Protein AF-A0A383V8E7-F1 (afdb_monomer)

Secondary structure (DSSP, 8-state):
--HHHHHHHHHHHHHHTS----S----S------TTT-SPPBPSSTT---B--TTSPPPEEPTTTS--EESSHHHHHHHIIIIIHHHHHHHHHHHHHHTT------SSSTTHHHHHHHHHHHHHTTSS--

Foldseek 3Di:
DPVVVVVVVVVVVVVVVPPPPPDDPPPDPPVPVPPVVQFADAAQQPVGRDGDHDPQDFWDADPQLRPGTHSDPVSVVVVCVVPCVPCRVVSNVVSVVCVVPPDDPPPPPVVVVVVVVVVVVVVVVVPPPD

Solvent-accessible surface area (backbone atoms only — not comparable to full-atom values): 8266 Å² total; per-residue (Å²): 142,58,73,66,56,56,53,48,52,53,54,51,51,58,57,70,73,67,74,77,86,82,66,85,78,77,80,59,87,69,76,76,77,44,79,78,66,66,61,40,63,57,33,64,30,88,90,43,87,55,58,35,50,95,97,49,76,77,55,47,55,41,89,80,28,60,78,51,36,20,79,41,75,64,47,49,60,65,31,32,85,74,48,46,66,74,48,37,64,58,44,28,55,55,49,65,61,54,81,78,52,77,80,77,90,75,84,69,70,73,66,57,62,58,54,58,59,55,57,57,57,60,58,60,66,70,70,76,83,118

Mean predicted aligned error: 18.68 Å

Organism: Tetradesmus obliquus (NCBI:txid3088)

Sequence (130 aa):
MAATEEVLCRKQQQQQMGEDSGVARFGAAVVLESDTAARGRRCSNSTCLAVEGVGVAAFKRCGSCRQRFYCSAHCQRTDWPKGHSKECPALKAAAASVDAGGMPVASQQATTNQLEATMATAAAARMAVS

InterPro domains:
  IPR002893 Zinc finger, MYND-type [PF01753] (50-88)
  IPR002893 Zinc finger, MYND-type [PS01360] (43-88)
  IPR002893 Zinc finger, MYND-type [PS50865] (43-88)

Structure (mmCIF, N/CA/C/O backbone):
data_AF-A0A383V8E7-F1
#
_entry.id   AF-A0A383V8E7-F1
#
loop_
_atom_site.group_PDB
_atom_site.id
_atom_site.type_symbol
_atom_site.label_atom_id
_atom_site.label_alt_id
_atom_site.label_comp_id
_atom_site.label_asym_id
_atom_site.label_entity_id
_atom_site.label_seq_id
_atom_site.pdbx_PDB_ins_code
_atom_site.Cartn_x
_atom_site.Cartn_y
_atom_site.Cartn_z
_atom_site.occupancy
_atom_site.B_iso_or_equiv
_atom_site.auth_seq_id
_atom_site.auth_comp_id
_atom_site.auth_asym_id
_atom_site.auth_atom_id
_atom_site.pdbx_PDB_model_num
ATOM 1 N N . MET A 1 1 ? 16.754 -28.353 -67.973 1.00 54.81 1 MET A N 1
ATOM 2 C CA . MET A 1 1 ? 15.579 -27.729 -67.331 1.00 54.81 1 MET A CA 1
ATOM 3 C C . MET A 1 1 ? 15.273 -28.481 -66.031 1.00 54.81 1 MET A C 1
ATOM 5 O O . MET A 1 1 ? 14.241 -29.107 -65.952 1.00 54.81 1 MET A O 1
ATOM 9 N N . ALA A 1 2 ? 16.198 -28.495 -65.060 1.00 56.56 2 ALA A N 1
ATOM 10 C CA . ALA A 1 2 ? 16.089 -29.328 -63.842 1.00 56.56 2 ALA A CA 1
ATOM 11 C C . ALA A 1 2 ? 16.191 -28.506 -62.538 1.00 56.56 2 ALA A C 1
ATOM 13 O O . ALA A 1 2 ? 15.559 -28.823 -61.538 1.00 56.56 2 ALA A O 1
ATOM 14 N N . ALA A 1 3 ? 16.910 -27.377 -62.569 1.00 60.59 3 ALA A N 1
ATOM 15 C CA . ALA A 1 3 ? 17.088 -26.506 -61.404 1.00 60.59 3 ALA A CA 1
ATOM 16 C C . ALA A 1 3 ? 15.787 -25.823 -60.933 1.00 60.59 3 ALA A C 1
ATOM 18 O O . ALA A 1 3 ? 15.671 -25.434 -59.776 1.00 60.59 3 ALA A O 1
ATOM 19 N N . THR A 1 4 ? 14.794 -25.668 -61.814 1.00 68.81 4 THR A N 1
ATOM 20 C CA . THR A 1 4 ? 13.499 -25.067 -61.463 1.00 68.81 4 THR A CA 1
ATOM 21 C C . THR A 1 4 ? 12.606 -26.030 -60.690 1.00 68.81 4 THR A C 1
ATOM 23 O O . THR A 1 4 ? 11.864 -25.587 -59.818 1.00 68.81 4 THR A O 1
ATOM 26 N N . GLU A 1 5 ? 12.701 -27.332 -60.972 1.00 71.56 5 GLU A N 1
ATOM 27 C CA . GLU A 1 5 ? 11.903 -28.373 -60.316 1.00 71.56 5 GLU A CA 1
ATOM 28 C C . GLU A 1 5 ? 12.392 -28.635 -58.887 1.00 71.56 5 GLU A C 1
ATOM 30 O O . GLU A 1 5 ? 11.576 -28.718 -57.971 1.00 71.56 5 GLU A O 1
ATOM 35 N N . GLU A 1 6 ? 13.710 -28.642 -58.656 1.00 71.50 6 GLU A N 1
ATOM 36 C CA . GLU A 1 6 ? 14.275 -28.741 -57.301 1.00 71.50 6 GLU A CA 1
ATOM 37 C C . GLU A 1 6 ? 13.893 -27.538 -56.426 1.00 71.50 6 GLU A C 1
ATOM 39 O O . GLU A 1 6 ? 13.532 -27.694 -55.258 1.00 71.50 6 GLU A O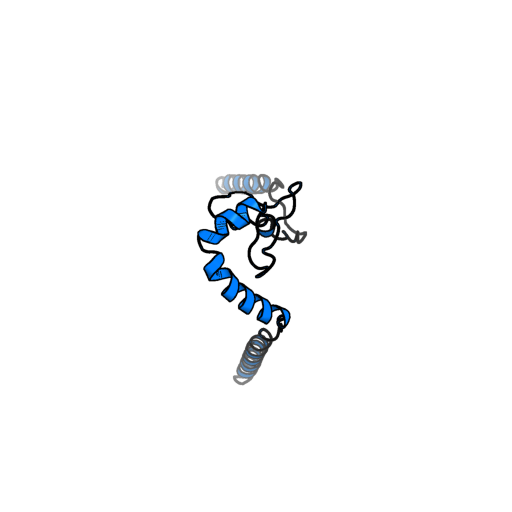 1
ATOM 44 N N . VAL A 1 7 ? 13.907 -26.328 -56.995 1.00 77.12 7 VAL A N 1
ATOM 45 C CA . VAL A 1 7 ? 13.475 -25.107 -56.296 1.00 77.12 7 VAL A CA 1
ATOM 46 C C . VAL A 1 7 ? 11.974 -25.141 -55.990 1.00 77.12 7 VAL A C 1
ATOM 48 O O . VAL A 1 7 ? 11.563 -24.674 -54.925 1.00 77.12 7 VAL A O 1
ATOM 51 N N . LEU A 1 8 ? 11.154 -25.712 -56.879 1.00 79.81 8 LEU A N 1
ATOM 52 C CA . LEU A 1 8 ? 9.718 -25.880 -56.648 1.00 79.81 8 LEU A CA 1
ATOM 53 C C . LEU A 1 8 ? 9.440 -26.903 -55.543 1.00 79.81 8 LEU A C 1
ATOM 55 O O . LEU A 1 8 ? 8.673 -26.613 -54.628 1.00 79.81 8 LEU A O 1
ATOM 59 N N . CYS A 1 9 ? 10.114 -28.054 -55.586 1.00 79.25 9 CYS A N 1
ATOM 60 C CA . CYS A 1 9 ? 9.997 -29.101 -54.573 1.00 79.25 9 CYS A C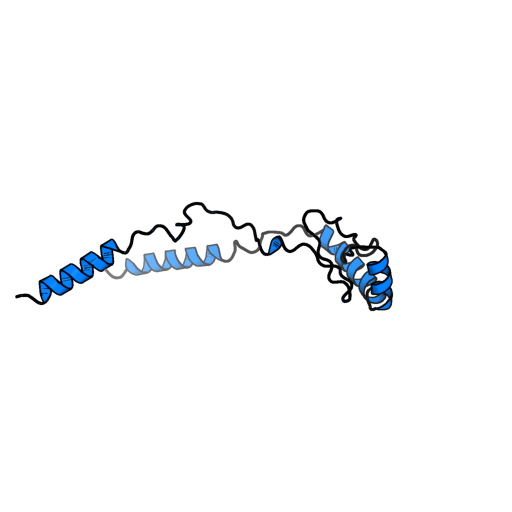A 1
ATOM 61 C C . CYS A 1 9 ? 10.397 -28.572 -53.188 1.00 79.25 9 CYS A C 1
ATOM 63 O O . CYS A 1 9 ? 9.676 -28.767 -52.211 1.00 79.25 9 CYS A O 1
ATOM 65 N N . ARG A 1 10 ? 11.481 -27.784 -53.109 1.00 77.25 10 ARG A N 1
ATOM 66 C CA . ARG A 1 10 ? 11.929 -27.147 -51.860 1.00 77.25 10 ARG A CA 1
ATOM 67 C C . ARG A 1 10 ? 10.927 -26.116 -51.334 1.00 77.25 10 ARG A C 1
ATOM 69 O O . ARG A 1 10 ? 10.673 -26.079 -50.133 1.00 77.25 10 ARG A O 1
ATOM 76 N N . LYS A 1 11 ? 10.321 -25.311 -52.217 1.00 79.00 11 LYS A N 1
ATOM 77 C CA . LYS A 1 11 ? 9.235 -24.382 -51.850 1.00 79.00 11 LYS A CA 1
ATOM 78 C C . LYS A 1 11 ? 7.989 -25.122 -51.361 1.00 79.00 11 LYS A C 1
ATOM 80 O O . LYS A 1 11 ? 7.390 -24.696 -50.379 1.00 79.00 11 LYS A O 1
ATOM 85 N N . GLN A 1 12 ? 7.622 -26.229 -52.002 1.00 80.50 12 GLN A N 1
ATOM 86 C CA . GLN A 1 12 ? 6.461 -27.031 -51.619 1.00 80.50 12 GLN A CA 1
ATOM 87 C C . GLN A 1 12 ? 6.681 -27.769 -50.291 1.00 80.50 12 GLN A C 1
ATOM 89 O O . GLN A 1 12 ? 5.792 -27.780 -49.443 1.00 80.50 12 GLN A O 1
ATOM 94 N N . GLN A 1 13 ? 7.890 -28.284 -50.051 1.00 78.75 13 GLN A N 1
ATOM 95 C CA . GLN A 1 13 ? 8.289 -28.842 -48.757 1.00 78.75 13 GLN A CA 1
ATOM 96 C C . GLN A 1 13 ? 8.231 -27.780 -47.646 1.00 78.75 13 GLN A C 1
ATOM 98 O O . GLN A 1 13 ? 7.754 -28.055 -46.549 1.00 78.75 13 GLN A O 1
ATOM 103 N N . GLN A 1 14 ? 8.656 -26.545 -47.932 1.00 74.00 14 GLN A N 1
ATOM 104 C CA . GLN A 1 14 ? 8.600 -25.437 -46.974 1.00 74.00 14 GLN A CA 1
ATOM 105 C C . GLN A 1 14 ? 7.159 -24.995 -46.652 1.00 74.00 14 GLN A C 1
ATOM 107 O O . GLN A 1 14 ? 6.903 -24.544 -45.539 1.00 74.00 14 GLN A O 1
ATOM 112 N N . GLN A 1 15 ? 6.218 -25.166 -47.588 1.00 73.31 15 GLN A N 1
ATOM 113 C CA . GLN A 1 15 ? 4.784 -24.940 -47.364 1.00 73.31 15 GLN A CA 1
ATOM 114 C C . GLN A 1 15 ? 4.131 -26.070 -46.552 1.00 73.31 15 GLN A C 1
ATOM 116 O O . GLN A 1 15 ? 3.322 -25.787 -45.677 1.00 73.31 15 GLN A O 1
ATOM 121 N N . GLN A 1 16 ? 4.517 -27.332 -46.779 1.00 69.75 16 GLN A N 1
ATOM 122 C CA . GLN A 1 16 ? 4.005 -28.479 -46.010 1.00 69.75 16 GLN A CA 1
ATOM 123 C C . GLN A 1 16 ? 4.454 -28.476 -44.541 1.00 69.75 16 GLN A C 1
ATOM 125 O O . GLN A 1 16 ? 3.754 -28.995 -43.680 1.00 69.75 16 GLN A O 1
ATOM 130 N N . MET A 1 17 ? 5.597 -27.860 -44.233 1.00 56.66 17 MET A N 1
ATOM 131 C CA . MET A 1 17 ? 6.106 -27.721 -42.860 1.00 56.66 17 MET A CA 1
ATOM 132 C C . MET A 1 17 ? 5.477 -26.537 -42.090 1.00 56.66 17 MET A C 1
ATOM 134 O O . MET A 1 17 ? 5.962 -26.182 -41.018 1.00 56.66 17 MET A O 1
ATOM 138 N N . GLY A 1 18 ? 4.432 -25.896 -42.632 1.00 60.97 18 GLY A N 1
ATOM 139 C CA . GLY A 1 18 ? 3.871 -24.630 -42.142 1.00 60.97 18 GLY A CA 1
ATOM 140 C C . GLY A 1 18 ? 2.492 -24.693 -41.475 1.00 60.97 18 GLY A C 1
ATOM 141 O O . GLY A 1 18 ? 1.850 -23.650 -41.374 1.00 60.97 18 GLY A O 1
ATOM 142 N N . GLU A 1 19 ? 2.018 -25.8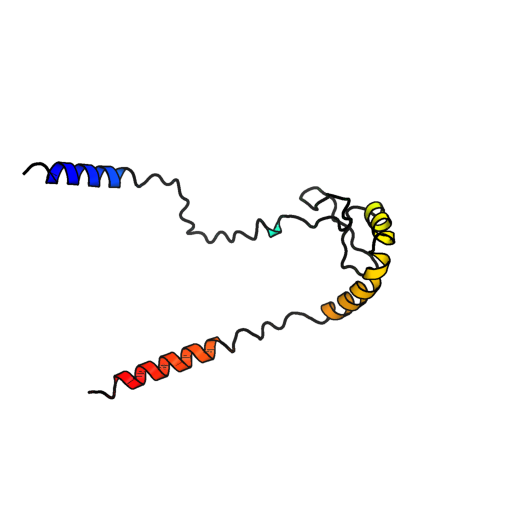61 -41.031 1.00 52.69 19 GLU A N 1
ATOM 143 C CA . GLU A 1 19 ? 0.681 -26.014 -40.419 1.00 52.69 19 GLU A CA 1
ATOM 144 C C . GLU A 1 19 ? 0.692 -26.821 -39.108 1.00 52.69 19 GLU A C 1
ATOM 146 O O . GLU A 1 19 ? -0.304 -27.438 -38.734 1.00 52.69 19 GLU A O 1
ATOM 151 N N . ASP A 1 20 ? 1.795 -26.795 -38.355 1.00 50.78 20 ASP A N 1
ATOM 152 C CA . ASP A 1 20 ? 1.726 -27.183 -36.946 1.00 50.78 20 ASP A CA 1
ATOM 153 C C . ASP A 1 20 ? 1.088 -26.026 -36.161 1.00 50.78 20 ASP A C 1
ATOM 155 O O . ASP A 1 20 ? 1.656 -24.936 -36.032 1.00 50.78 20 ASP A O 1
ATOM 159 N N . SER A 1 21 ? -0.147 -26.242 -35.696 1.00 52.25 21 SER A N 1
ATOM 160 C CA . SER A 1 21 ? -0.924 -25.326 -34.847 1.00 52.25 21 SER A CA 1
ATOM 161 C C . SER A 1 21 ? -0.322 -25.202 -33.439 1.00 52.25 21 SER A C 1
ATOM 163 O O . SER A 1 21 ? -0.994 -25.423 -32.435 1.00 52.25 21 SER A O 1
ATOM 165 N N . GLY A 1 22 ? 0.951 -24.820 -33.359 1.00 55.06 22 GLY A N 1
ATOM 166 C CA . GLY A 1 22 ? 1.676 -24.526 -32.125 1.00 55.06 22 GLY A CA 1
ATOM 167 C C . GLY A 1 22 ? 1.667 -23.047 -31.729 1.00 55.06 22 GLY A C 1
ATOM 168 O O . GLY A 1 22 ? 2.266 -22.679 -30.723 1.00 55.06 22 GLY A O 1
ATOM 169 N N . VAL A 1 23 ? 0.991 -22.178 -32.487 1.00 50.59 23 VAL A N 1
ATOM 170 C CA . VAL A 1 23 ? 0.768 -20.779 -32.098 1.00 50.59 23 VAL A CA 1
ATOM 171 C C . VAL A 1 23 ? -0.729 -20.521 -32.085 1.00 50.59 23 VAL A C 1
ATOM 173 O O . VAL A 1 23 ? -1.377 -20.454 -33.128 1.00 50.59 23 VAL A O 1
ATOM 176 N N . ALA A 1 24 ? -1.279 -20.387 -30.879 1.00 47.72 24 ALA A N 1
ATOM 177 C CA . ALA A 1 24 ? -2.656 -19.986 -30.657 1.00 47.72 24 ALA A CA 1
ATOM 178 C C . ALA A 1 24 ? -2.973 -18.727 -31.482 1.00 47.72 24 ALA A C 1
ATOM 180 O O . ALA A 1 24 ? -2.452 -17.639 -31.232 1.00 47.72 24 ALA A O 1
ATOM 181 N N . ARG A 1 25 ? -3.849 -18.875 -32.479 1.00 48.66 25 ARG A N 1
ATOM 182 C CA . ARG A 1 25 ? -4.494 -17.744 -33.144 1.00 48.66 25 ARG A CA 1
ATOM 183 C C . ARG A 1 25 ? -5.464 -17.163 -32.115 1.00 48.66 25 ARG A C 1
ATOM 185 O O . ARG A 1 25 ? -6.546 -17.712 -31.925 1.00 48.66 25 ARG A O 1
ATOM 192 N N . PHE A 1 26 ? -5.072 -16.106 -31.407 1.00 41.56 26 PHE A N 1
ATOM 193 C CA . PHE A 1 26 ? -5.952 -15.392 -30.475 1.00 41.56 26 PHE A CA 1
ATOM 194 C C . PHE A 1 26 ? -7.067 -14.666 -31.255 1.00 41.56 26 PHE A C 1
ATOM 196 O O . PHE A 1 26 ? -7.000 -13.469 -31.509 1.00 41.56 26 PHE A O 1
ATOM 203 N N . GLY A 1 27 ? -8.071 -15.430 -31.697 1.00 53.03 27 GLY A N 1
ATOM 204 C CA . GLY A 1 27 ? -9.351 -14.961 -32.242 1.00 53.03 27 GLY A CA 1
ATOM 205 C C . GLY A 1 27 ? -10.478 -14.958 -31.203 1.00 53.03 27 GLY A C 1
ATOM 206 O O . GLY A 1 27 ? -11.583 -14.514 -31.491 1.00 53.03 27 GLY A O 1
ATOM 207 N N . ALA A 1 28 ? -10.200 -15.413 -29.983 1.00 46.12 28 ALA A N 1
ATOM 208 C CA . ALA A 1 28 ? -10.887 -14.913 -28.809 1.00 46.12 28 ALA A CA 1
ATOM 209 C C . ALA A 1 28 ? -10.055 -13.736 -28.307 1.00 46.12 28 ALA A C 1
ATOM 211 O O . ALA A 1 28 ? -8.863 -13.900 -28.031 1.00 46.12 28 ALA A O 1
ATOM 212 N N . ALA A 1 29 ? -10.676 -12.567 -28.169 1.00 51.00 29 ALA A N 1
ATOM 213 C CA . ALA A 1 29 ? -10.201 -11.576 -27.222 1.00 51.00 29 ALA A CA 1
ATOM 214 C C . ALA A 1 29 ? -10.285 -12.222 -25.835 1.00 51.00 29 ALA A C 1
ATOM 216 O O . ALA A 1 29 ? -11.249 -12.038 -25.097 1.00 51.00 29 ALA A O 1
ATOM 217 N N . VAL A 1 30 ? -9.292 -13.041 -25.493 1.00 47.41 30 VAL A N 1
ATOM 218 C CA . VAL A 1 30 ? -8.976 -13.263 -24.098 1.00 47.41 30 VAL A CA 1
ATOM 219 C C . VAL A 1 30 ? -8.491 -11.896 -23.666 1.00 47.41 30 VAL A C 1
ATOM 221 O O . VAL A 1 30 ? -7.378 -11.482 -23.993 1.00 47.41 30 VAL A O 1
ATOM 224 N N . VAL A 1 31 ? -9.383 -11.144 -23.027 1.00 47.91 31 VAL A N 1
ATOM 225 C CA . VAL A 1 31 ? -8.960 -10.071 -22.148 1.00 47.91 31 VAL A CA 1
ATOM 226 C C . VAL A 1 31 ? -8.056 -10.783 -21.153 1.00 47.91 31 VAL A C 1
ATOM 228 O O . VAL A 1 31 ? -8.526 -11.440 -20.230 1.00 47.91 31 VAL A O 1
ATOM 231 N N . LEU A 1 32 ? -6.748 -10.762 -21.407 1.00 46.69 32 LEU A N 1
ATOM 232 C CA . LEU A 1 32 ? -5.764 -10.988 -20.370 1.00 46.69 32 LEU A CA 1
ATOM 233 C C . LEU A 1 32 ? -5.985 -9.803 -19.437 1.00 46.69 32 LEU A C 1
ATOM 235 O O . LEU A 1 32 ? -5.393 -8.737 -19.619 1.00 46.69 32 LEU A O 1
ATOM 239 N N . GLU A 1 33 ? -6.946 -9.947 -18.522 1.00 56.00 33 GLU A N 1
ATOM 240 C CA . GLU A 1 33 ? -7.152 -9.057 -17.394 1.00 56.00 33 GLU A CA 1
ATOM 241 C C . GLU A 1 33 ? -5.895 -9.160 -16.546 1.00 56.00 33 GLU A C 1
ATOM 243 O O . GLU A 1 33 ? -5.840 -9.887 -15.567 1.00 56.00 33 GLU A O 1
ATOM 248 N N . SER A 1 34 ? -4.851 -8.462 -16.986 1.00 51.03 34 SER A N 1
ATOM 249 C CA . SER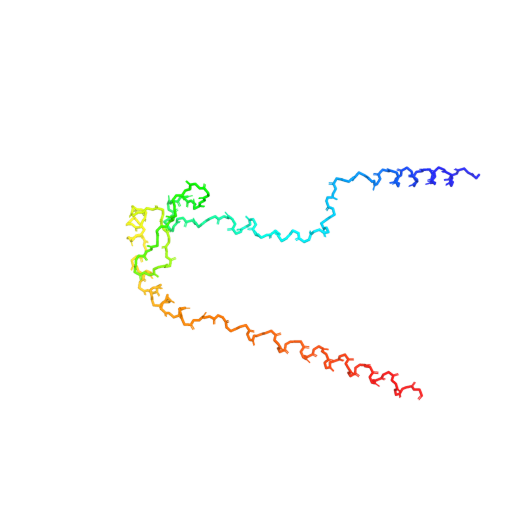 A 1 34 ? -3.693 -8.087 -16.204 1.00 51.03 34 SER A CA 1
ATOM 250 C C . SER A 1 34 ? -3.247 -9.179 -15.221 1.00 51.03 34 SER A C 1
ATOM 252 O O . SER A 1 34 ? -3.395 -9.027 -14.011 1.00 51.03 34 SER A O 1
ATOM 254 N N . ASP A 1 35 ? -2.586 -10.239 -15.685 1.00 51.44 35 ASP A N 1
ATOM 255 C CA . ASP A 1 35 ? -1.800 -11.094 -14.775 1.00 51.44 35 ASP A CA 1
ATOM 256 C C . ASP A 1 35 ? -0.699 -10.287 -14.043 1.00 51.44 35 ASP A C 1
ATOM 258 O O . ASP A 1 35 ? -0.120 -10.711 -13.041 1.00 51.44 35 ASP A O 1
ATOM 262 N N . THR A 1 36 ? -0.437 -9.054 -14.487 1.00 51.06 36 THR A N 1
ATOM 263 C CA . THR A 1 36 ? 0.331 -8.041 -13.756 1.00 51.06 36 THR A CA 1
ATOM 264 C C . THR A 1 36 ? -0.462 -7.309 -12.658 1.00 51.06 36 THR A C 1
ATOM 266 O O . THR A 1 36 ? 0.166 -6.799 -11.731 1.00 51.06 36 THR A O 1
ATOM 269 N N . ALA A 1 37 ? -1.800 -7.305 -12.685 1.00 50.47 37 ALA A N 1
ATOM 270 C CA . ALA A 1 37 ? -2.679 -6.863 -11.592 1.00 50.47 37 ALA A CA 1
ATOM 271 C C . ALA A 1 37 ? -2.894 -7.946 -10.518 1.00 50.47 37 ALA A C 1
ATOM 273 O O . ALA A 1 37 ? -3.223 -7.618 -9.379 1.00 50.47 37 ALA A O 1
ATOM 274 N N . ALA A 1 38 ? -2.642 -9.220 -10.836 1.00 54.19 38 ALA A N 1
ATOM 275 C CA . ALA A 1 38 ? -2.715 -10.336 -9.888 1.00 54.19 38 ALA A CA 1
ATOM 276 C C . ALA A 1 38 ? -1.544 -10.390 -8.882 1.00 54.19 38 ALA A C 1
ATOM 278 O O . ALA A 1 38 ? -1.548 -11.198 -7.950 1.00 54.19 38 ALA A O 1
ATOM 279 N N . ARG A 1 39 ? -0.534 -9.517 -9.013 1.00 61.50 39 ARG A N 1
ATOM 280 C CA . ARG A 1 39 ? 0.467 -9.316 -7.955 1.00 61.50 39 ARG A CA 1
ATOM 281 C C . ARG A 1 39 ? -0.214 -8.563 -6.815 1.00 61.50 39 ARG A C 1
ATOM 283 O O . ARG A 1 39 ? -0.309 -7.339 -6.861 1.00 61.50 39 ARG A O 1
ATOM 290 N N . GLY A 1 40 ? -0.712 -9.291 -5.817 1.00 73.88 40 GLY A N 1
ATOM 291 C CA . GLY A 1 40 ? -1.410 -8.688 -4.685 1.00 73.88 40 GLY A CA 1
ATOM 292 C C . GLY A 1 40 ? -0.585 -7.613 -3.968 1.00 73.88 40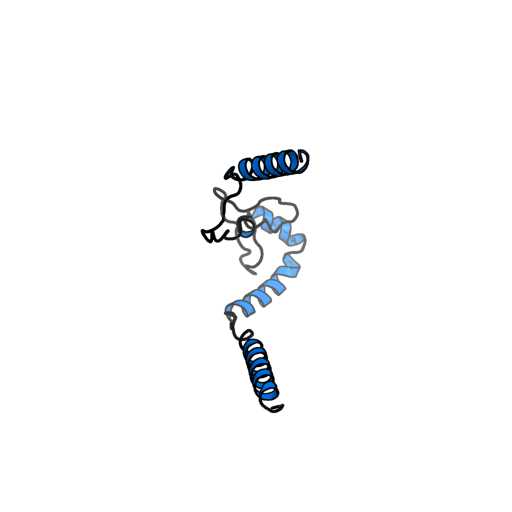 GLY A C 1
ATOM 293 O O . GLY A 1 40 ? 0.622 -7.448 -4.175 1.00 73.88 40 GLY A O 1
ATOM 294 N N . ARG A 1 41 ? -1.252 -6.806 -3.139 1.00 85.19 41 ARG A N 1
ATOM 295 C CA . ARG A 1 41 ? -0.616 -5.646 -2.498 1.00 85.19 41 ARG A CA 1
ATOM 296 C C . ARG A 1 41 ? 0.535 -6.091 -1.600 1.00 85.19 41 ARG A C 1
ATOM 298 O O . ARG A 1 41 ? 0.428 -7.076 -0.877 1.00 85.19 41 ARG A O 1
ATOM 305 N N . ARG A 1 42 ? 1.640 -5.343 -1.618 1.00 90.06 42 ARG A N 1
ATOM 306 C CA . ARG A 1 42 ? 2.800 -5.597 -0.750 1.00 90.06 42 ARG A CA 1
ATOM 307 C C . ARG A 1 42 ? 2.637 -4.914 0.597 1.00 90.06 42 ARG A C 1
ATOM 309 O O . ARG A 1 42 ? 1.999 -3.864 0.706 1.00 90.06 42 ARG A O 1
ATOM 316 N N . CYS A 1 43 ? 3.252 -5.501 1.618 1.00 91.94 43 CYS A N 1
ATOM 317 C CA . CYS A 1 43 ? 3.325 -4.871 2.921 1.00 91.94 43 CYS A CA 1
ATOM 318 C C . CYS A 1 43 ? 4.128 -3.579 2.792 1.00 91.94 43 CYS A C 1
ATOM 320 O O . CYS A 1 43 ? 5.171 -3.512 2.151 1.00 91.94 43 CYS A O 1
ATOM 322 N N . SER A 1 44 ? 3.610 -2.536 3.412 1.00 92.81 44 SER A N 1
ATOM 323 C CA . SER A 1 44 ? 4.177 -1.199 3.355 1.00 92.81 44 SER A CA 1
ATOM 324 C C . SER A 1 44 ? 5.451 -1.022 4.171 1.00 92.81 44 SER A C 1
ATOM 326 O O . SER A 1 44 ? 6.193 -0.072 3.926 1.00 92.81 44 SER A O 1
ATOM 328 N N . ASN A 1 45 ? 5.694 -1.920 5.126 1.00 91.38 45 ASN A N 1
ATOM 329 C CA . ASN A 1 45 ? 6.946 -1.967 5.860 1.00 91.38 45 ASN A CA 1
ATOM 330 C C . ASN A 1 45 ? 8.036 -2.534 4.944 1.00 91.38 45 ASN A C 1
ATOM 332 O O . ASN A 1 45 ? 7.945 -3.686 4.525 1.00 91.38 45 ASN A O 1
ATOM 336 N N . SER A 1 46 ? 9.081 -1.749 4.691 1.00 87.75 46 SER A N 1
ATOM 337 C CA . SER A 1 46 ? 10.183 -2.106 3.788 1.00 87.75 46 SER A CA 1
ATOM 338 C C . SER A 1 46 ? 10.943 -3.373 4.185 1.00 87.75 46 SER A C 1
ATOM 340 O O . SER A 1 46 ? 11.540 -4.020 3.331 1.00 87.75 46 SER A O 1
ATOM 342 N N . THR A 1 47 ? 10.908 -3.761 5.462 1.00 90.06 47 THR A N 1
ATOM 343 C CA . THR A 1 47 ? 11.552 -4.995 5.940 1.00 90.06 47 THR A CA 1
ATOM 344 C C . THR A 1 47 ? 10.654 -6.227 5.816 1.00 90.06 47 THR A C 1
ATOM 346 O O . THR A 1 47 ? 11.055 -7.316 6.212 1.00 90.06 47 THR A O 1
ATOM 349 N N . CYS A 1 48 ? 9.423 -6.076 5.322 1.00 89.38 48 CYS A N 1
ATOM 350 C CA . CYS A 1 48 ? 8.464 -7.162 5.169 1.00 89.38 48 CYS A CA 1
ATOM 351 C C . CYS A 1 48 ? 8.225 -7.446 3.683 1.00 89.38 48 CYS A C 1
ATOM 353 O O . CYS A 1 48 ? 7.756 -6.587 2.945 1.00 89.38 48 CYS A O 1
ATOM 355 N N . LEU A 1 49 ? 8.492 -8.681 3.259 1.00 87.69 49 LEU A N 1
ATOM 356 C CA . LEU A 1 49 ? 8.301 -9.124 1.873 1.00 87.69 49 LEU A CA 1
ATOM 357 C C . LEU A 1 49 ? 6.929 -9.770 1.630 1.00 87.69 49 LEU A C 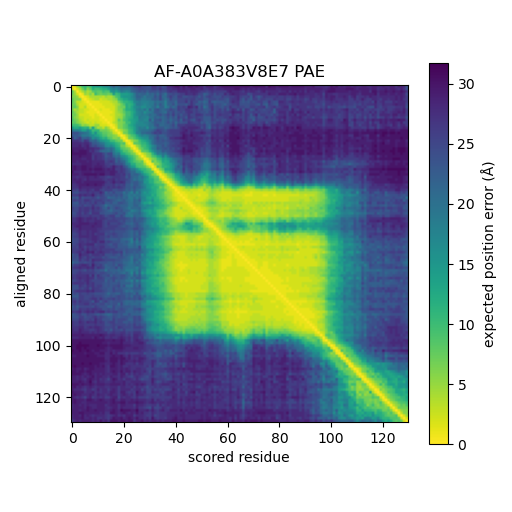1
ATOM 359 O O . LEU A 1 49 ? 6.706 -10.353 0.573 1.00 87.69 49 LEU A O 1
ATOM 363 N N . ALA A 1 50 ? 6.010 -9.680 2.598 1.00 88.06 50 ALA A N 1
ATOM 364 C CA . ALA A 1 50 ? 4.679 -10.254 2.465 1.00 88.06 50 ALA A CA 1
ATOM 365 C C . ALA A 1 50 ? 3.892 -9.567 1.339 1.00 88.06 50 ALA A C 1
ATOM 367 O O . ALA A 1 50 ? 3.869 -8.335 1.227 1.00 88.06 50 ALA A O 1
ATOM 368 N N . VAL A 1 51 ? 3.206 -10.386 0.550 1.00 87.31 51 VAL A N 1
ATOM 369 C CA . VAL A 1 51 ? 2.342 -9.985 -0.563 1.00 87.31 51 VAL A CA 1
ATOM 370 C C . VAL A 1 51 ? 0.962 -10.595 -0.319 1.00 87.31 51 VAL A C 1
ATOM 372 O O . VAL A 1 51 ? 0.878 -11.751 0.096 1.00 87.31 51 VAL A O 1
ATOM 375 N N . GLU A 1 52 ? -0.112 -9.827 -0.508 1.00 85.00 52 GLU A N 1
ATOM 376 C CA . GLU A 1 52 ? -1.467 -10.388 -0.520 1.00 85.00 52 GLU A CA 1
ATOM 377 C C . GLU A 1 52 ? -1.597 -11.403 -1.661 1.00 85.00 52 GLU A C 1
ATOM 379 O O . GLU A 1 52 ? -0.989 -11.245 -2.719 1.00 85.00 52 GLU A O 1
ATOM 384 N N . GLY A 1 53 ? -2.406 -12.439 -1.471 1.00 76.44 53 GLY A N 1
ATOM 385 C CA . GLY A 1 53 ? -2.597 -13.470 -2.483 1.00 76.44 53 GLY A CA 1
ATOM 386 C C . GLY A 1 53 ? -3.722 -14.428 -2.123 1.00 76.44 53 GLY A C 1
ATOM 387 O O . GLY A 1 53 ? -4.305 -14.348 -1.040 1.00 76.44 53 GLY A O 1
ATOM 388 N N . VAL A 1 54 ? -4.023 -15.336 -3.049 1.00 64.56 54 VAL A N 1
ATOM 389 C CA . VAL A 1 54 ? -5.053 -16.364 -2.869 1.00 64.56 54 VAL A CA 1
ATOM 390 C C . VAL A 1 54 ? -4.690 -17.233 -1.660 1.00 64.56 54 VAL A C 1
ATOM 392 O O . VAL A 1 54 ? -3.611 -17.815 -1.611 1.00 64.56 54 VAL A O 1
ATOM 395 N N . GLY A 1 55 ? -5.578 -17.285 -0.664 1.00 66.56 55 GLY A N 1
ATOM 396 C CA . GLY A 1 55 ? -5.374 -18.047 0.576 1.00 66.56 55 GLY A CA 1
ATOM 397 C C . GLY A 1 55 ? -4.624 -17.310 1.695 1.00 66.56 55 GLY A C 1
ATOM 398 O O . GLY A 1 55 ? -4.463 -17.869 2.777 1.00 66.56 55 GLY A O 1
ATOM 399 N N . VAL A 1 56 ? -4.204 -16.056 1.486 1.00 69.94 56 VAL A N 1
ATOM 400 C CA . VAL A 1 56 ? -3.581 -15.216 2.524 1.00 69.94 56 VAL A CA 1
ATOM 401 C C . VAL A 1 56 ? -4.587 -14.178 3.021 1.00 69.94 56 VAL A C 1
ATOM 403 O O . VAL A 1 56 ? -5.345 -13.605 2.241 1.00 69.94 56 VAL A O 1
ATOM 406 N N . ALA A 1 57 ? -4.597 -13.915 4.332 1.00 77.19 57 ALA A N 1
ATOM 407 C CA . ALA A 1 57 ? -5.457 -12.891 4.916 1.00 77.19 57 ALA A CA 1
ATOM 408 C C . ALA A 1 57 ? -5.215 -11.517 4.265 1.00 77.19 57 ALA A C 1
ATOM 410 O O . ALA A 1 57 ? -4.070 -11.100 4.073 1.00 77.19 57 ALA A O 1
ATOM 411 N N . ALA A 1 58 ? -6.302 -10.800 3.975 1.00 86.44 58 ALA A N 1
ATOM 412 C CA . ALA A 1 58 ? -6.237 -9.447 3.438 1.00 86.44 58 ALA A CA 1
ATOM 413 C C . ALA A 1 58 ? -5.464 -8.516 4.386 1.00 86.44 58 ALA A C 1
ATOM 415 O O . ALA A 1 58 ? -5.622 -8.561 5.613 1.00 86.44 58 ALA A O 1
ATOM 416 N N . PHE A 1 59 ? -4.628 -7.652 3.820 1.00 91.69 59 PHE A N 1
ATOM 417 C CA . PHE A 1 59 ? -3.842 -6.697 4.579 1.00 91.69 59 PHE A CA 1
ATOM 418 C C . PHE A 1 59 ? -4.743 -5.619 5.159 1.00 91.69 59 PHE A C 1
ATOM 420 O O . PHE A 1 59 ? -5.731 -5.163 4.579 1.00 91.69 59 PHE A O 1
ATOM 427 N N . LYS A 1 60 ? -4.358 -5.178 6.349 1.00 91.44 60 LYS A N 1
ATOM 428 C CA . LYS A 1 60 ? -5.052 -4.134 7.084 1.00 91.44 60 LYS A CA 1
ATOM 429 C C . LYS A 1 60 ? -4.522 -2.780 6.646 1.00 91.44 60 LYS A C 1
ATOM 431 O O . LYS A 1 60 ? -3.317 -2.580 6.499 1.00 91.44 60 LYS A O 1
ATOM 436 N N . ARG A 1 61 ? -5.436 -1.835 6.468 1.00 93.44 61 ARG A N 1
ATOM 437 C CA . ARG A 1 61 ? -5.098 -0.438 6.198 1.00 93.44 61 ARG A CA 1
ATOM 438 C C . ARG A 1 61 ? -4.829 0.307 7.497 1.00 93.44 61 ARG A C 1
ATOM 440 O O . ARG A 1 61 ? -5.409 -0.012 8.535 1.00 93.44 61 ARG A O 1
ATOM 447 N N . CYS A 1 62 ? -3.982 1.329 7.432 1.00 94.12 62 CYS A N 1
ATOM 448 C CA . CYS A 1 62 ? -3.833 2.267 8.540 1.00 94.12 62 CYS A CA 1
ATOM 449 C C . CYS A 1 62 ? -5.179 2.953 8.834 1.00 94.12 62 CYS A C 1
ATOM 451 O O . CYS A 1 62 ? -5.781 3.533 7.933 1.00 94.12 62 CYS A O 1
ATOM 453 N N . GLY A 1 63 ? -5.640 2.920 10.087 1.00 90.81 63 GLY A N 1
ATOM 454 C CA . GLY A 1 63 ? -6.941 3.486 10.468 1.00 90.81 63 GLY A CA 1
ATOM 455 C C . GLY A 1 63 ? -7.061 4.999 10.246 1.00 90.81 63 GLY A C 1
ATOM 456 O O . GLY A 1 63 ? -8.154 5.482 9.963 1.00 90.81 63 GLY A O 1
ATOM 457 N N . SER A 1 64 ? -5.943 5.732 10.318 1.00 90.94 64 SER A N 1
ATOM 458 C CA . SER A 1 64 ? -5.930 7.196 10.197 1.00 90.94 64 SER A CA 1
ATOM 459 C C . SER A 1 64 ? -5.879 7.685 8.753 1.00 90.94 64 SER A C 1
ATOM 461 O O . SER A 1 64 ? -6.730 8.470 8.350 1.00 90.94 64 SER A O 1
ATOM 463 N N . CYS A 1 65 ? -4.880 7.254 7.978 1.00 93.62 65 CYS A N 1
ATOM 464 C CA . CYS A 1 65 ? -4.684 7.745 6.611 1.00 93.62 65 CYS A CA 1
ATOM 465 C C . CYS A 1 65 ? -5.310 6.845 5.544 1.00 93.62 65 CYS A C 1
ATOM 467 O O . CYS A 1 65 ? -5.494 7.295 4.424 1.00 93.62 65 CYS A O 1
ATOM 469 N N . ARG A 1 66 ? -5.603 5.574 5.855 1.00 90.69 66 ARG A N 1
ATOM 470 C CA . ARG A 1 66 ? -6.170 4.553 4.948 1.00 90.69 66 ARG A CA 1
ATOM 471 C C . ARG A 1 66 ? -5.387 4.268 3.654 1.00 90.69 66 ARG A C 1
ATOM 473 O O . ARG A 1 66 ? -5.792 3.380 2.912 1.00 90.69 66 ARG A O 1
ATOM 480 N N . GLN A 1 67 ? -4.247 4.927 3.432 1.00 90.38 67 GLN A N 1
ATOM 481 C CA . GLN A 1 67 ? -3.415 4.772 2.233 1.00 90.38 67 GLN A CA 1
ATOM 482 C C . GLN A 1 67 ? -2.396 3.625 2.316 1.00 90.38 67 GLN A C 1
ATOM 484 O O . GLN A 1 67 ? -2.008 3.050 1.304 1.00 90.38 67 GLN A O 1
ATOM 489 N N . ARG A 1 68 ? -1.927 3.288 3.522 1.00 92.56 68 ARG A N 1
ATOM 490 C CA . ARG A 1 68 ? -0.821 2.340 3.741 1.00 92.56 68 ARG A CA 1
ATOM 491 C C . ARG A 1 68 ? -1.355 0.976 4.205 1.00 92.56 68 ARG A C 1
ATOM 493 O O . ARG A 1 68 ? -2.273 0.938 5.029 1.00 92.56 68 ARG A O 1
ATOM 500 N N . PHE A 1 69 ? -0.798 -0.121 3.682 1.00 93.69 69 PHE A N 1
ATOM 501 C CA . PHE A 1 69 ? -1.287 -1.501 3.866 1.00 93.69 69 PHE A CA 1
ATOM 502 C C . PHE A 1 69 ? -0.268 -2.384 4.590 1.00 93.69 69 PHE A C 1
ATOM 504 O O . PHE A 1 69 ? 0.903 -2.426 4.216 1.00 93.69 69 PHE A O 1
ATOM 511 N N . TYR A 1 70 ? -0.717 -3.148 5.582 1.00 94.00 70 TYR A N 1
ATOM 512 C CA . TYR A 1 70 ? 0.141 -3.995 6.406 1.00 94.00 70 TYR A CA 1
ATOM 513 C C . TYR A 1 70 ? -0.458 -5.385 6.592 1.00 94.00 70 TYR A C 1
ATOM 515 O O . TYR A 1 70 ? -1.638 -5.526 6.910 1.00 94.00 70 TYR A O 1
ATOM 523 N N . CYS A 1 71 ? 0.375 -6.419 6.491 1.00 92.62 71 CYS A N 1
ATOM 524 C CA . CYS A 1 71 ? -0.051 -7.792 6.766 1.00 92.62 71 CYS A CA 1
ATOM 525 C C . CYS A 1 71 ? -0.427 -8.022 8.242 1.00 92.62 71 CYS A C 1
ATOM 527 O O . CYS A 1 71 ? -1.212 -8.912 8.553 1.00 92.62 71 CYS A O 1
ATOM 529 N N . SER A 1 72 ? 0.103 -7.214 9.169 1.00 92.12 72 SER A N 1
ATOM 530 C CA . SER A 1 72 ? -0.163 -7.331 10.604 1.00 92.12 72 SER A CA 1
ATOM 531 C C . SER A 1 72 ? -0.022 -5.996 11.344 1.00 92.12 72 SER A C 1
ATOM 533 O O . SER A 1 72 ? 0.660 -5.073 10.890 1.00 92.12 72 SER A O 1
ATOM 535 N N . ALA A 1 73 ? -0.608 -5.918 12.544 1.00 92.88 73 ALA A N 1
ATOM 536 C CA . ALA A 1 73 ? -0.431 -4.780 13.452 1.00 92.88 73 ALA A CA 1
ATOM 537 C C . ALA A 1 73 ? 1.027 -4.624 13.929 1.00 92.88 73 ALA A C 1
ATOM 539 O O . ALA A 1 73 ? 1.451 -3.537 14.319 1.00 92.88 73 ALA A O 1
ATOM 540 N N . HIS A 1 74 ? 1.819 -5.701 13.898 1.00 93.94 74 HIS A N 1
ATOM 541 C CA . HIS A 1 74 ? 3.251 -5.624 14.167 1.00 93.94 74 HIS A CA 1
ATOM 542 C C . HIS A 1 74 ? 3.958 -4.802 13.083 1.00 93.94 74 HIS A C 1
ATOM 544 O O . HIS A 1 74 ? 4.623 -3.824 13.416 1.00 93.94 74 HIS A O 1
ATOM 550 N N . CYS A 1 75 ? 3.723 -5.111 11.801 1.00 94.81 75 CYS A N 1
ATOM 551 C CA . CYS A 1 75 ? 4.335 -4.376 10.693 1.00 94.81 75 CYS A CA 1
ATOM 552 C C . CYS A 1 75 ? 3.960 -2.888 10.684 1.00 94.81 75 CYS A C 1
ATOM 554 O O . CYS A 1 75 ? 4.822 -2.057 10.406 1.00 94.81 75 CYS A O 1
ATOM 556 N N . GLN A 1 76 ? 2.719 -2.547 11.046 1.00 94.62 76 GLN A N 1
ATOM 557 C CA . GLN A 1 76 ? 2.299 -1.152 11.194 1.00 94.62 76 GLN A CA 1
ATOM 558 C C . GLN A 1 76 ? 3.087 -0.429 12.300 1.00 94.62 76 GLN A C 1
ATOM 560 O O . GLN A 1 76 ? 3.603 0.665 12.081 1.00 94.62 76 GLN A O 1
ATOM 565 N N . ARG A 1 77 ? 3.219 -1.040 13.486 1.00 94.31 77 ARG A N 1
ATOM 566 C CA . ARG A 1 77 ? 3.943 -0.438 14.621 1.00 94.31 77 ARG A CA 1
ATOM 567 C C . ARG A 1 77 ? 5.435 -0.281 14.351 1.00 94.31 77 ARG A C 1
ATOM 569 O O . ARG A 1 77 ? 6.012 0.714 14.766 1.00 94.31 77 ARG A O 1
ATOM 576 N N . THR A 1 78 ? 6.048 -1.221 13.635 1.00 94.94 78 THR A N 1
ATOM 577 C CA . THR A 1 78 ? 7.466 -1.123 13.260 1.00 94.94 78 THR A CA 1
ATOM 578 C C . THR A 1 78 ? 7.732 -0.071 12.187 1.00 94.94 78 THR A C 1
ATOM 580 O O . THR A 1 78 ? 8.823 0.483 12.144 1.00 94.94 78 THR A O 1
ATOM 583 N N . ASP A 1 79 ? 6.760 0.196 11.315 1.00 94.44 79 ASP A N 1
ATOM 584 C CA . ASP A 1 79 ? 6.863 1.215 10.263 1.00 94.44 79 ASP A CA 1
ATOM 585 C C . ASP A 1 79 ? 6.610 2.636 10.805 1.00 94.44 79 ASP A C 1
ATOM 587 O O . ASP A 1 79 ? 7.148 3.621 10.300 1.00 94.44 79 ASP A O 1
ATOM 591 N N . TRP A 1 80 ? 5.848 2.744 11.900 1.00 94.44 80 TRP A N 1
ATOM 592 C CA . TRP A 1 80 ? 5.503 4.013 12.547 1.00 94.44 80 TRP A CA 1
ATOM 593 C C . TRP A 1 80 ? 6.712 4.915 12.870 1.00 94.44 80 TRP A C 1
ATOM 595 O O . TRP A 1 80 ? 6.748 6.050 12.373 1.00 94.44 80 TRP A O 1
ATOM 605 N N . PRO A 1 81 ? 7.723 4.459 13.642 1.00 94.81 81 PRO A N 1
ATOM 606 C CA . PRO A 1 81 ? 8.899 5.276 13.936 1.00 94.81 81 PRO A CA 1
ATOM 607 C C . PRO A 1 81 ? 9.847 5.421 12.737 1.00 94.81 81 PRO A C 1
ATOM 609 O O . PRO A 1 81 ? 10.638 6.357 12.713 1.00 94.81 81 PRO A O 1
ATOM 612 N N . LYS A 1 82 ? 9.773 4.532 11.735 1.00 91.62 82 LYS A N 1
ATOM 613 C CA . LYS A 1 82 ? 10.662 4.565 10.559 1.00 91.62 82 LYS A CA 1
ATOM 614 C C . LYS A 1 82 ? 10.351 5.709 9.596 1.00 91.62 82 LYS A C 1
ATOM 616 O O . LYS A 1 82 ? 11.227 6.118 8.846 1.00 91.62 82 LYS A O 1
ATOM 621 N N . GLY A 1 83 ? 9.127 6.228 9.620 1.00 91.50 83 GLY A N 1
ATOM 622 C CA . GLY A 1 83 ? 8.742 7.357 8.774 1.00 91.50 83 GLY A CA 1
ATOM 623 C C . GLY A 1 83 ? 7.240 7.565 8.669 1.00 91.50 83 GLY A C 1
ATOM 624 O O . GLY A 1 83 ? 6.799 8.707 8.532 1.00 91.50 83 GLY A O 1
ATOM 625 N N . HIS A 1 84 ? 6.434 6.508 8.845 1.00 93.69 84 HIS A N 1
ATOM 626 C CA . HIS A 1 84 ? 4.989 6.617 8.642 1.00 93.69 84 HIS A CA 1
ATOM 627 C C . HIS A 1 84 ? 4.321 7.644 9.567 1.00 93.69 84 HIS A C 1
ATOM 629 O O . HIS A 1 84 ? 3.370 8.299 9.158 1.00 93.69 84 HIS A O 1
ATOM 635 N N . SER A 1 85 ? 4.837 7.858 10.780 1.00 94.00 85 SER A N 1
ATOM 636 C CA . SER A 1 85 ? 4.351 8.911 11.690 1.00 94.00 85 SER A CA 1
ATOM 637 C C . SER A 1 85 ? 4.365 10.317 11.076 1.00 94.00 85 SER A C 1
ATOM 639 O O . SER A 1 85 ? 3.445 11.096 11.322 1.00 94.00 85 SER A O 1
ATOM 641 N N . LYS A 1 86 ? 5.371 10.632 10.254 1.00 94.81 86 LYS A N 1
ATOM 642 C CA . LYS A 1 86 ? 5.524 11.935 9.590 1.00 94.81 86 LYS A CA 1
ATOM 643 C C . LYS A 1 86 ? 4.657 12.036 8.337 1.00 94.81 86 LYS A C 1
ATOM 645 O O . LYS A 1 86 ? 4.111 13.092 8.044 1.00 94.81 86 LYS A O 1
ATOM 650 N N . GLU A 1 87 ? 4.507 10.928 7.618 1.00 94.06 87 GLU A N 1
ATOM 651 C CA . GLU A 1 87 ? 3.756 10.871 6.358 1.00 94.06 87 GLU A CA 1
ATOM 652 C C . GLU A 1 87 ? 2.242 10.727 6.571 1.00 94.06 87 GLU A C 1
ATOM 654 O O . GLU A 1 87 ? 1.443 11.203 5.768 1.00 94.06 87 GLU A O 1
ATOM 659 N N . CYS A 1 88 ? 1.822 10.079 7.660 1.00 95.12 88 CYS A N 1
ATOM 660 C CA . CYS A 1 88 ? 0.424 9.745 7.928 1.00 95.12 88 CYS A CA 1
ATOM 661 C C . CYS A 1 88 ? -0.519 10.967 7.916 1.00 95.12 88 CYS A C 1
ATOM 663 O O . CYS A 1 88 ? -1.573 10.865 7.284 1.00 95.12 88 CYS A O 1
ATOM 665 N N . PRO A 1 89 ? -0.183 12.128 8.519 1.00 94.06 89 PRO A N 1
ATOM 666 C CA . PRO A 1 89 ? -1.028 13.322 8.445 1.00 94.06 89 PRO A CA 1
ATOM 667 C C . PRO A 1 89 ? -1.191 13.860 7.018 1.00 94.06 89 PRO A C 1
ATOM 669 O O . PRO A 1 89 ? -2.305 14.196 6.617 1.00 94.06 89 PRO A O 1
ATOM 672 N N . ALA A 1 90 ? -0.109 13.885 6.235 1.00 93.25 90 ALA A N 1
ATOM 673 C CA . ALA A 1 90 ? -0.140 14.340 4.845 1.00 93.25 90 ALA A CA 1
ATOM 674 C C . ALA A 1 90 ? -0.991 13.405 3.972 1.00 93.25 90 ALA A C 1
ATOM 676 O O . ALA A 1 90 ? -1.859 13.852 3.222 1.00 93.25 90 ALA A O 1
ATOM 677 N N . LEU A 1 91 ? -0.819 12.091 4.143 1.00 92.75 91 LEU A N 1
ATOM 678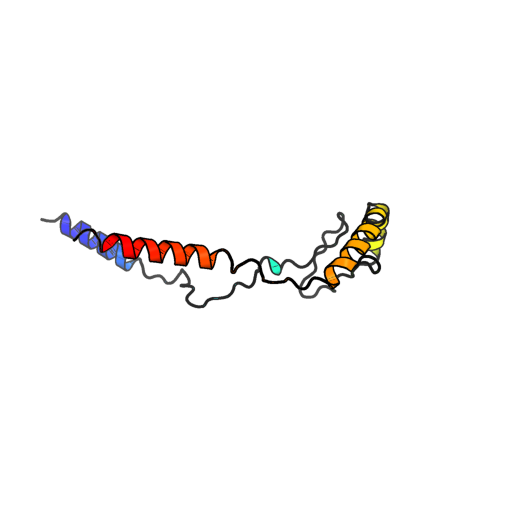 C CA . LEU A 1 91 ? -1.621 11.079 3.454 1.00 92.75 91 LEU A CA 1
ATOM 679 C C . LEU A 1 91 ? -3.095 11.123 3.866 1.00 92.75 91 LEU A C 1
ATOM 681 O O . LEU A 1 91 ? -3.965 10.877 3.037 1.00 92.75 91 LEU A O 1
ATOM 685 N N . LYS A 1 92 ? -3.390 11.447 5.130 1.00 93.31 92 LYS A N 1
ATOM 686 C CA . LYS A 1 92 ? -4.764 11.636 5.611 1.00 93.31 92 LYS A CA 1
ATOM 687 C C . LYS A 1 92 ? -5.433 12.829 4.925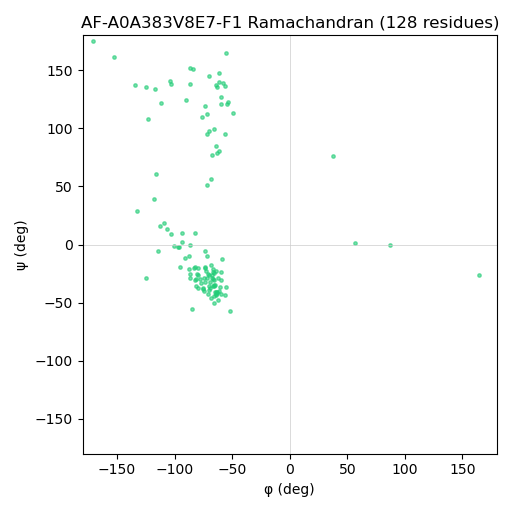 1.00 93.31 92 LYS A C 1
ATOM 689 O O . LYS A 1 92 ? -6.586 12.709 4.525 1.00 93.31 92 LYS A O 1
ATOM 694 N N . ALA A 1 93 ? -4.718 13.943 4.761 1.00 89.31 93 ALA A N 1
ATOM 695 C CA . ALA A 1 93 ? -5.228 15.106 4.037 1.00 89.31 93 ALA A CA 1
ATOM 696 C C . ALA A 1 93 ? -5.489 14.781 2.555 1.00 89.31 93 ALA A C 1
ATOM 698 O O . ALA A 1 93 ? -6.556 15.100 2.040 1.00 89.31 93 ALA A O 1
ATOM 699 N N . ALA A 1 94 ? -4.567 14.066 1.902 1.00 82.94 94 ALA A N 1
ATOM 700 C CA . ALA A 1 94 ? -4.742 13.615 0.519 1.00 82.94 94 ALA A CA 1
ATOM 701 C C . ALA A 1 94 ? -5.881 12.588 0.360 1.00 82.94 94 ALA A C 1
ATOM 703 O O . ALA A 1 94 ? -6.595 12.593 -0.635 1.00 82.94 94 ALA A O 1
ATOM 704 N N . ALA A 1 95 ? -6.092 11.709 1.343 1.00 75.69 95 ALA A N 1
ATOM 705 C CA . ALA A 1 95 ? -7.202 10.758 1.319 1.00 75.69 95 ALA A CA 1
ATOM 706 C C . ALA A 1 95 ? -8.572 11.453 1.414 1.00 75.69 95 ALA A C 1
ATOM 708 O O . ALA A 1 95 ? -9.544 10.961 0.853 1.00 75.69 95 ALA A O 1
ATOM 709 N N . ALA A 1 96 ? -8.654 12.599 2.094 1.00 69.44 96 ALA A N 1
ATOM 710 C CA . ALA A 1 96 ? -9.894 13.361 2.198 1.00 69.44 96 ALA A CA 1
ATOM 711 C C . ALA A 1 96 ? -10.297 14.045 0.878 1.00 69.44 96 ALA A C 1
ATOM 713 O O . ALA A 1 96 ? -11.481 14.291 0.672 1.00 69.44 96 ALA A O 1
ATOM 714 N N . SER A 1 97 ? -9.350 14.340 -0.022 1.00 61.69 97 SER A N 1
ATOM 715 C CA . SER A 1 97 ? -9.648 15.011 -1.295 1.00 61.69 97 SER A CA 1
ATOM 716 C C . SER A 1 97 ? -10.025 14.058 -2.434 1.00 61.69 97 SER A C 1
ATOM 718 O O . SER A 1 97 ? -10.673 14.489 -3.385 1.00 61.69 97 SER A O 1
ATOM 720 N N . VAL A 1 98 ? -9.666 12.772 -2.353 1.00 57.31 98 VAL A N 1
ATOM 721 C CA . VAL A 1 98 ? -9.945 11.788 -3.421 1.00 57.31 98 VAL A CA 1
ATOM 722 C C . VAL A 1 98 ? -11.353 11.189 -3.366 1.00 57.31 98 VAL A C 1
ATOM 724 O O . VAL A 1 98 ? -11.852 10.737 -4.390 1.00 57.31 98 VAL A O 1
ATOM 727 N N . ASP A 1 99 ? -12.033 11.242 -2.218 1.00 51.41 99 ASP A N 1
ATOM 728 C CA . ASP A 1 99 ? -13.417 10.748 -2.077 1.00 51.41 99 ASP A CA 1
ATOM 729 C C . ASP A 1 99 ? -14.454 11.663 -2.776 1.00 51.41 99 ASP A C 1
ATOM 731 O O . ASP A 1 99 ? -15.599 11.278 -2.979 1.00 51.41 99 ASP A O 1
ATOM 735 N N . ALA A 1 100 ? -14.045 12.859 -3.226 1.00 47.69 100 ALA A N 1
ATOM 736 C CA . ALA A 1 100 ? -14.857 13.754 -4.061 1.00 47.69 100 ALA A CA 1
ATOM 737 C C . ALA A 1 100 ? -14.568 13.623 -5.574 1.00 47.69 100 ALA A C 1
ATOM 739 O O . ALA A 1 100 ? -15.185 14.312 -6.386 1.00 47.69 100 ALA A O 1
ATOM 740 N N . GLY A 1 101 ? -13.618 12.768 -5.966 1.00 41.84 101 GLY A N 1
ATOM 741 C CA . GLY A 1 101 ? -13.051 12.716 -7.313 1.00 41.84 101 GLY A CA 1
ATOM 742 C C . GLY A 1 101 ? -13.327 11.408 -8.042 1.00 41.84 101 GLY A C 1
ATOM 743 O O . GLY A 1 101 ? -12.389 10.724 -8.449 1.00 41.84 101 GLY A O 1
ATOM 744 N N . GLY A 1 102 ? -14.603 11.075 -8.259 1.00 39.09 102 GLY A N 1
ATOM 745 C CA . GLY A 1 102 ? -14.954 10.244 -9.409 1.00 39.09 102 GLY A CA 1
ATOM 746 C C . GLY A 1 102 ? -14.380 10.910 -10.661 1.00 39.09 102 GLY A C 1
ATOM 747 O O . GLY A 1 102 ? -14.634 12.088 -10.901 1.00 39.09 102 GLY A O 1
ATOM 748 N N . MET A 1 103 ? -13.539 10.199 -11.410 1.00 37.31 103 MET A N 1
ATOM 749 C CA . MET A 1 103 ? -12.905 10.742 -12.611 1.00 37.31 103 MET A CA 1
ATOM 750 C C . MET A 1 103 ? -13.967 11.293 -13.577 1.00 37.31 103 MET A C 1
ATOM 752 O O . MET A 1 103 ? -14.793 10.508 -14.048 1.00 37.31 103 MET A O 1
ATOM 756 N N . PRO A 1 104 ? -13.951 12.584 -13.961 1.00 43.59 104 PRO A N 1
ATOM 757 C CA . PRO A 1 104 ? -14.644 12.986 -15.168 1.00 43.59 104 PRO A CA 1
ATOM 758 C C . PRO A 1 104 ? -13.828 12.451 -16.347 1.00 43.59 104 PRO A C 1
ATOM 760 O O . PRO A 1 104 ? -12.714 12.899 -16.618 1.00 43.59 104 PRO A O 1
ATOM 763 N N . VAL A 1 105 ? -14.386 11.486 -17.075 1.00 49.56 105 VAL A N 1
ATOM 764 C CA . VAL A 1 105 ? -13.873 11.015 -18.371 1.00 49.56 105 VAL A CA 1
ATOM 765 C C . VAL A 1 105 ? -14.123 12.069 -19.467 1.00 49.56 105 VAL A C 1
ATOM 767 O O . VAL A 1 105 ? -14.686 11.794 -20.517 1.00 49.56 105 VAL A O 1
ATOM 770 N N . ALA A 1 106 ? -13.736 13.323 -19.225 1.00 48.91 106 ALA A N 1
ATOM 771 C CA . ALA A 1 106 ? -14.090 14.468 -20.071 1.00 48.91 106 ALA A CA 1
ATOM 772 C C . ALA A 1 106 ? -12.923 15.007 -20.917 1.00 48.91 106 ALA A C 1
ATOM 774 O O . ALA A 1 106 ? -13.028 16.088 -21.483 1.00 48.91 106 ALA A O 1
ATOM 775 N N . SER A 1 107 ? -11.808 14.276 -21.030 1.00 52.91 107 SER A N 1
ATOM 776 C CA . SER A 1 107 ? -10.609 14.778 -21.725 1.00 52.91 107 SER A CA 1
ATOM 777 C C . SER A 1 107 ? -10.255 14.045 -23.026 1.00 52.91 107 SER A C 1
ATOM 779 O O . SER A 1 107 ? -9.136 14.190 -23.511 1.00 52.91 107 SER A O 1
ATOM 781 N N . GLN A 1 108 ? -11.175 13.262 -23.604 1.00 55.44 108 GLN A N 1
ATOM 782 C CA . GLN A 1 108 ? -10.907 12.482 -24.830 1.00 55.44 108 GLN A CA 1
ATOM 783 C C . GLN A 1 108 ? -11.718 12.925 -26.064 1.00 55.44 108 GLN A C 1
ATOM 785 O O . GLN A 1 108 ? -11.461 12.434 -27.154 1.00 55.44 108 GLN A O 1
ATOM 790 N N . GLN A 1 109 ? -12.662 13.866 -25.939 1.00 53.81 109 GLN A N 1
ATOM 791 C CA . GLN A 1 109 ? -13.523 14.287 -27.065 1.00 53.81 109 GLN A CA 1
ATOM 792 C C . GLN A 1 109 ? -12.962 15.469 -27.878 1.00 53.81 109 GLN A C 1
ATOM 794 O O . GLN A 1 109 ? -13.457 15.769 -28.960 1.00 53.81 109 GLN A O 1
ATOM 799 N N . ALA A 1 110 ? -11.922 16.151 -27.387 1.00 50.75 110 ALA A N 1
ATOM 800 C CA . ALA A 1 110 ? -11.350 17.308 -28.081 1.00 50.75 110 ALA A CA 1
ATOM 801 C C . ALA A 1 110 ? -10.389 16.920 -29.222 1.00 50.75 110 ALA A C 1
ATOM 803 O O . ALA A 1 110 ? -10.211 17.690 -30.164 1.00 50.75 110 ALA A O 1
ATOM 804 N N . THR A 1 111 ? -9.772 15.735 -29.164 1.00 54.41 111 THR A N 1
ATOM 805 C CA . THR A 1 111 ? -8.793 15.290 -30.169 1.00 54.41 111 THR A CA 1
ATOM 806 C C . THR A 1 111 ? -9.439 14.613 -31.377 1.00 54.41 111 THR A C 1
ATOM 808 O O . THR A 1 111 ? -8.876 14.682 -32.465 1.00 54.41 111 THR A O 1
ATOM 811 N N . THR A 1 112 ? -10.632 14.025 -31.239 1.00 59.31 112 THR A N 1
ATOM 812 C CA . THR A 1 112 ? -11.355 13.383 -32.354 1.00 59.31 112 THR A CA 1
ATOM 813 C C . THR A 1 112 ? -11.898 14.409 -33.350 1.00 59.31 112 THR A C 1
ATOM 815 O O . THR A 1 112 ? -11.702 14.258 -34.554 1.00 59.31 112 THR A O 1
ATOM 818 N N . ASN A 1 113 ? -12.464 15.516 -32.859 1.00 60.38 113 ASN A N 1
ATOM 819 C CA . ASN A 1 113 ? -13.071 16.545 -33.715 1.00 60.38 113 ASN A CA 1
ATOM 820 C C . ASN A 1 113 ? -12.049 17.297 -34.597 1.00 60.38 113 ASN A C 1
ATOM 822 O O . ASN A 1 113 ? -12.417 17.859 -35.625 1.00 60.38 113 ASN A O 1
ATOM 826 N N . GLN A 1 114 ? -10.763 17.294 -34.231 1.00 56.78 114 GLN A N 1
ATOM 827 C CA . GLN A 1 114 ? -9.686 17.912 -35.021 1.00 56.78 114 GLN A CA 1
ATOM 828 C C . GLN A 1 114 ? -9.264 17.044 -36.226 1.00 56.78 114 GLN A C 1
ATOM 830 O O . GLN A 1 114 ? -8.848 17.565 -37.261 1.00 56.78 114 GLN A O 1
ATOM 835 N N . LEU A 1 115 ? -9.391 15.716 -36.125 1.00 58.84 115 LEU A N 1
ATOM 836 C CA . LEU A 1 115 ? -8.982 14.784 -37.183 1.00 58.84 115 LEU A CA 1
ATOM 837 C C . LEU A 1 115 ? -10.037 14.712 -38.301 1.00 58.84 115 LEU A C 1
ATOM 839 O O . LEU A 1 115 ? -9.689 14.699 -39.479 1.00 58.84 115 LEU A O 1
ATOM 843 N N . GLU A 1 116 ? -11.327 14.766 -37.957 1.00 58.97 116 GLU A N 1
ATOM 844 C CA . GLU A 1 116 ? -12.408 14.748 -38.956 1.00 58.97 116 GLU A CA 1
ATOM 845 C C . GLU A 1 116 ? -12.457 16.043 -39.791 1.00 58.97 116 GLU A C 1
ATOM 847 O O . GLU A 1 116 ? -12.644 16.001 -41.010 1.00 58.97 116 GLU A O 1
ATOM 852 N N . ALA A 1 117 ? -12.191 17.201 -39.172 1.00 57.53 117 ALA A N 1
ATOM 853 C CA . ALA A 1 117 ? -12.191 18.498 -39.856 1.00 57.53 117 ALA A CA 1
ATOM 854 C C . ALA A 1 117 ? -11.056 18.655 -40.895 1.00 57.53 117 ALA A C 1
ATOM 856 O O . ALA A 1 117 ? -11.218 19.348 -41.906 1.00 57.53 117 ALA A O 1
ATOM 857 N N . THR A 1 118 ? -9.914 17.988 -40.694 1.00 59.34 118 THR A N 1
ATOM 858 C CA . THR A 1 118 ? -8.784 18.029 -41.645 1.00 59.34 118 THR A CA 1
ATOM 859 C C . THR A 1 118 ? -8.966 17.067 -42.824 1.00 59.34 118 THR A C 1
ATOM 861 O O . THR A 1 118 ? -8.549 17.372 -43.941 1.00 59.34 118 THR A O 1
ATOM 864 N N . MET A 1 119 ? -9.664 15.943 -42.635 1.00 59.28 119 MET A N 1
ATOM 865 C CA . MET A 1 119 ? -9.965 15.009 -43.729 1.00 59.28 119 MET A CA 1
ATOM 866 C C . MET A 1 119 ? -11.044 15.543 -44.688 1.00 59.28 119 MET A C 1
ATOM 868 O O . MET A 1 119 ? -10.967 15.297 -45.893 1.00 59.28 119 MET A O 1
ATOM 872 N N . ALA A 1 120 ? -12.008 16.328 -44.193 1.00 56.31 120 ALA A N 1
ATOM 873 C CA . ALA A 1 120 ? -13.055 16.936 -45.022 1.00 56.31 120 ALA A CA 1
ATOM 874 C C . ALA A 1 120 ? -12.525 18.049 -45.950 1.00 56.31 120 ALA A C 1
ATOM 876 O O . ALA A 1 120 ? -12.960 18.176 -47.095 1.00 56.31 120 ALA A O 1
ATOM 877 N N . THR A 1 121 ? -11.539 18.828 -45.499 1.00 58.12 121 THR A N 1
ATOM 878 C CA . THR A 1 121 ? -10.925 19.900 -46.306 1.00 58.12 121 THR A CA 1
ATOM 879 C C . THR A 1 121 ? -9.982 19.361 -47.390 1.00 58.12 121 THR A C 1
ATOM 881 O O . THR A 1 121 ? -9.897 19.941 -48.473 1.00 58.12 121 THR A O 1
ATOM 884 N N . ALA A 1 122 ? -9.356 18.199 -47.171 1.00 55.78 122 ALA A N 1
ATOM 885 C CA . ALA A 1 122 ? -8.532 17.526 -48.180 1.00 55.78 122 ALA A CA 1
ATOM 886 C C . ALA A 1 122 ? -9.345 16.933 -49.353 1.00 55.78 122 ALA A C 1
ATOM 888 O O . ALA A 1 122 ? -8.819 16.805 -50.461 1.00 55.78 122 ALA A O 1
ATOM 889 N N . ALA A 1 123 ? -10.623 16.593 -49.147 1.00 53.62 123 ALA A N 1
ATOM 890 C CA . ALA A 1 123 ? -11.496 16.071 -50.203 1.00 53.62 123 ALA A CA 1
ATOM 891 C C . ALA A 1 123 ? -11.965 17.167 -51.183 1.00 53.62 123 ALA A C 1
ATOM 893 O O . ALA A 1 123 ? -12.005 16.934 -52.391 1.00 53.62 123 ALA A O 1
ATOM 894 N N . ALA A 1 124 ? -12.242 18.380 -50.690 1.00 53.31 124 ALA A N 1
ATOM 895 C CA . ALA A 1 124 ? -12.702 19.500 -51.518 1.00 53.31 124 ALA A CA 1
ATOM 896 C C . ALA A 1 124 ? -11.613 20.047 -52.464 1.00 53.31 124 ALA A C 1
ATOM 898 O O . ALA A 1 124 ? -11.908 20.443 -53.590 1.00 53.31 124 ALA A O 1
ATOM 899 N N . ALA A 1 125 ? -10.339 20.004 -52.057 1.00 54.12 125 ALA A N 1
ATOM 900 C CA . ALA A 1 125 ? -9.222 20.496 -52.870 1.00 54.12 125 ALA A CA 1
ATOM 901 C C . ALA A 1 125 ? -8.950 19.657 -54.138 1.00 54.12 125 ALA A C 1
ATOM 903 O O . ALA A 1 125 ? -8.303 20.135 -55.066 1.00 54.12 125 ALA A O 1
ATOM 904 N N . ARG A 1 126 ? -9.453 18.416 -54.212 1.00 55.59 126 ARG A N 1
ATOM 905 C CA . ARG A 1 126 ? -9.224 17.511 -55.356 1.00 55.59 126 ARG A CA 1
ATOM 906 C C . ARG A 1 126 ? -10.243 17.683 -56.490 1.00 55.59 126 ARG A C 1
ATOM 908 O O . ARG A 1 126 ? -10.020 17.132 -57.559 1.00 55.59 126 ARG A O 1
ATOM 915 N N . MET A 1 127 ? -11.322 18.447 -56.285 1.00 55.91 127 MET A N 1
ATOM 916 C CA . MET A 1 127 ? -12.378 18.671 -57.290 1.00 55.91 127 MET A CA 1
ATOM 917 C C . MET A 1 127 ? -12.272 20.010 -58.039 1.00 55.91 127 MET A C 1
ATOM 919 O O . MET A 1 127 ? -13.076 20.265 -58.926 1.00 55.91 127 MET A O 1
ATOM 923 N N . ALA A 1 128 ? -11.288 20.855 -57.713 1.00 54.66 128 ALA A N 1
ATOM 924 C CA . ALA A 1 128 ? -11.110 22.180 -58.322 1.00 54.66 128 ALA A CA 1
ATOM 925 C C . ALA A 1 128 ? -9.972 22.254 -59.368 1.00 54.66 128 ALA A C 1
ATOM 927 O O . ALA A 1 128 ? -9.615 23.345 -59.801 1.00 54.66 128 ALA A O 1
ATOM 928 N N . VAL A 1 129 ? -9.384 21.115 -59.760 1.00 57.50 129 VAL A N 1
ATOM 929 C CA . VAL A 1 129 ? -8.316 21.021 -60.783 1.00 57.50 129 VAL A CA 1
ATOM 930 C C . VAL A 1 129 ? -8.750 20.178 -61.993 1.00 57.50 129 VAL A C 1
ATOM 932 O O . VAL A 1 129 ? -7.992 19.375 -62.53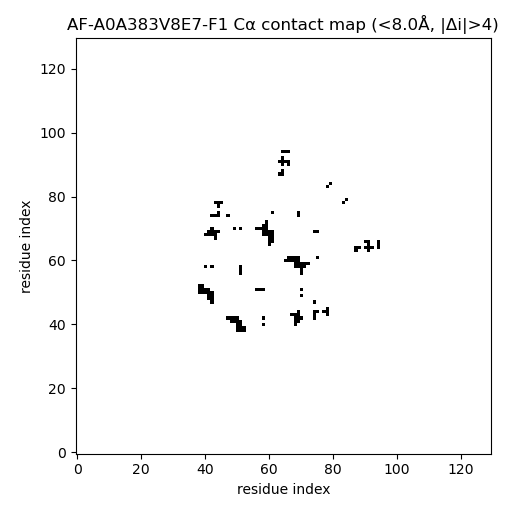4 1.00 57.50 129 VAL A O 1
ATOM 935 N N . SER A 1 130 ? -10.007 20.322 -62.412 1.00 46.62 130 SER A N 1
ATOM 936 C CA . SER A 1 130 ? -10.539 19.758 -63.661 1.00 46.62 130 SER A CA 1
ATOM 937 C C . SER A 1 130 ? -11.275 20.827 -64.446 1.00 46.62 130 SER A C 1
ATOM 939 O O . SER A 1 130 ? -12.019 21.596 -63.800 1.00 46.62 130 SER A O 1
#

Nearest PDB structures (foldseek):
  7f5s-assembly1_LW  TM=3.917E-01  e=3.317E+00  Homo sapiens
  6bk8-assembly1_O  TM=2.074E-01  e=7.044E+00  Saccharomyces cerevisiae S288C

Radius of gyration: 30.27 Å; Cα contacts (8 Å, |Δi|>4): 80; chains: 1; bounding box: 32×52×82 Å

pLDDT: mean 70.95, std 18.3, range [37.31, 95.12]